Protein AF-A0A6M1ZHC5-F1 (afdb_monomer)

Foldseek 3Di:
DDPPPPDPQQDLVNLVVLLVVLVVVLVVLVVPQCVVDDLVRVVCVCVVDPPCQVVQLVQLVVVCVVVVDPDDPGSSVSSVVVCVVPVVVSSVVVNVVSVVSSVVSVVSSVVSVVSNVVVVD

pLDDT: mean 80.22, std 13.17, range [33.5, 94.0]

Solvent-accessible surface area (backbone atoms only — not comparable to full-atom values): 6939 Å² total; per-residue (Å²): 133,85,81,77,76,76,68,89,68,73,46,68,70,54,36,53,53,49,40,53,54,48,51,53,52,45,52,51,53,64,74,63,46,52,87,85,47,54,66,67,55,50,49,52,53,53,72,72,37,88,79,45,54,65,58,21,27,54,47,14,51,57,52,37,74,74,68,62,64,89,80,68,89,49,39,37,58,49,16,48,52,51,33,72,75,36,45,70,62,40,46,53,51,52,42,53,52,52,53,52,49,49,50,56,44,52,54,51,42,52,53,39,51,51,55,46,58,70,71,76,110

Sequence (121 aa):
MSATTKSPAVSLPEAQVRIAILQKRKELLESTNPMKLTDEKVKAFVESNLWWYPVYTSYGQEVNKTLKLENVEIFAVLGKTEANKDMPKFKAWLTGDIQKELGNLADRISADQYHIAQRVK

Secondary structure (DSSP, 8-state):
-----------HHHHHHHHHHHHHHHHHHHHT-GGGS-HHHHHHHHHH-GGGHHHHHHHHHHHHHHH--S--S-HHHHHHHHHHH-HHHHHHHHHHHHHHHHHHHHHHHHHHHHHHHHH--

Mean predicted aligned error: 9.05 Å

Radius of gyration: 19.59 Å; Cα contacts (8 Å, |Δi|>4): 78; chains: 1; bounding box: 49×45×48 Å

Nearest PDB structures (foldseek):
  3k29-assembly1_A  TM=3.505E-01  e=8.557E+00  Chlamydia trachomatis

Structure (mmCIF, N/CA/C/O backbone):
data_AF-A0A6M1ZHC5-F1
#
_entry.id   AF-A0A6M1ZHC5-F1
#
loop_
_atom_site.group_PDB
_atom_site.id
_atom_site.type_symbol
_atom_site.label_atom_id
_atom_site.label_alt_id
_atom_site.label_comp_id
_atom_site.label_asym_id
_atom_site.label_entity_id
_atom_site.label_seq_id
_atom_site.pdbx_PDB_ins_code
_atom_site.Cartn_x
_atom_site.Cartn_y
_atom_site.Cartn_z
_atom_site.occupancy
_atom_site.B_iso_or_equiv
_atom_site.auth_seq_id
_atom_site.auth_comp_id
_atom_site.auth_asym_id
_atom_site.auth_atom_id
_atom_site.pdbx_PDB_model_num
ATOM 1 N N . MET A 1 1 ? 32.855 -30.203 -18.447 1.00 33.50 1 MET A N 1
ATOM 2 C CA . MET A 1 1 ? 31.422 -29.847 -18.371 1.00 33.50 1 MET A CA 1
ATOM 3 C C . MET A 1 1 ? 31.330 -28.347 -18.156 1.00 33.50 1 MET A C 1
ATOM 5 O O . MET A 1 1 ? 31.739 -27.885 -17.102 1.00 33.50 1 MET A O 1
ATOM 9 N N . SER A 1 2 ? 30.916 -27.585 -19.172 1.00 34.97 2 SER A N 1
ATOM 10 C CA . SER A 1 2 ? 30.708 -26.140 -19.026 1.00 34.97 2 SER A CA 1
ATOM 11 C C . SER A 1 2 ? 29.359 -25.928 -18.350 1.00 34.97 2 SER A C 1
ATOM 13 O O . SER A 1 2 ? 28.328 -26.312 -18.901 1.00 34.97 2 SER A O 1
ATOM 15 N N . ALA A 1 3 ? 29.370 -25.392 -17.132 1.00 42.44 3 ALA A N 1
ATOM 16 C CA . ALA A 1 3 ? 28.157 -24.940 -16.478 1.00 42.44 3 ALA A CA 1
ATOM 17 C C . ALA A 1 3 ? 27.680 -23.699 -17.233 1.00 42.44 3 ALA A C 1
ATOM 19 O O . ALA A 1 3 ? 28.175 -22.597 -17.014 1.00 42.44 3 ALA A O 1
ATOM 20 N N . THR A 1 4 ? 26.738 -23.882 -18.158 1.00 39.22 4 THR A N 1
ATOM 21 C CA . THR A 1 4 ? 25.948 -22.776 -18.687 1.00 39.22 4 THR A CA 1
ATOM 22 C C . THR A 1 4 ? 25.136 -22.242 -17.514 1.00 39.22 4 THR A C 1
ATOM 24 O O . THR A 1 4 ? 24.072 -22.765 -17.181 1.00 39.22 4 THR A O 1
ATOM 27 N N . THR A 1 5 ? 25.677 -21.243 -16.822 1.00 41.00 5 THR A N 1
ATOM 28 C CA . THR A 1 5 ? 24.935 -20.428 -15.869 1.00 41.00 5 THR A C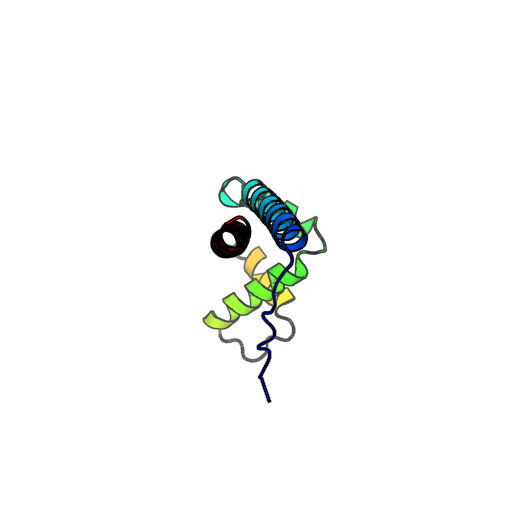A 1
ATOM 29 C C . THR A 1 5 ? 23.777 -19.822 -16.646 1.00 41.00 5 THR A C 1
ATOM 31 O O . THR A 1 5 ? 23.941 -18.885 -17.424 1.00 41.00 5 THR A O 1
ATOM 34 N N . LYS A 1 6 ? 22.595 -20.430 -16.502 1.00 41.69 6 LYS A N 1
ATOM 35 C CA . LYS A 1 6 ? 21.336 -19.893 -17.004 1.00 41.69 6 LYS A CA 1
ATOM 36 C C . LYS A 1 6 ? 21.157 -18.530 -16.351 1.00 41.69 6 LYS A C 1
ATOM 38 O O . LYS A 1 6 ? 20.725 -18.443 -15.206 1.00 41.69 6 LYS A O 1
ATOM 43 N N . SER A 1 7 ? 21.520 -17.471 -17.066 1.00 45.56 7 SER A N 1
ATOM 44 C CA . SER A 1 7 ? 21.028 -16.144 -16.735 1.00 45.56 7 SER A CA 1
ATOM 45 C C . SER A 1 7 ? 19.498 -16.245 -16.718 1.00 45.56 7 SER A C 1
ATOM 47 O O . SER A 1 7 ? 18.940 -16.786 -17.682 1.00 45.56 7 SER A O 1
ATOM 49 N N . PRO A 1 8 ? 18.788 -15.792 -15.667 1.00 47.22 8 PRO A N 1
ATOM 50 C CA . PRO A 1 8 ? 17.352 -15.567 -15.749 1.00 47.22 8 PRO A CA 1
ATOM 51 C C . PRO A 1 8 ? 17.158 -14.337 -16.640 1.00 47.22 8 PRO A C 1
ATOM 53 O O . PRO A 1 8 ? 16.883 -13.227 -16.196 1.00 47.22 8 PRO A O 1
ATOM 56 N N . ALA A 1 9 ? 17.436 -14.522 -17.921 1.00 58.28 9 ALA A N 1
ATOM 57 C CA . ALA A 1 9 ? 17.583 -13.472 -18.895 1.00 58.28 9 ALA A CA 1
ATOM 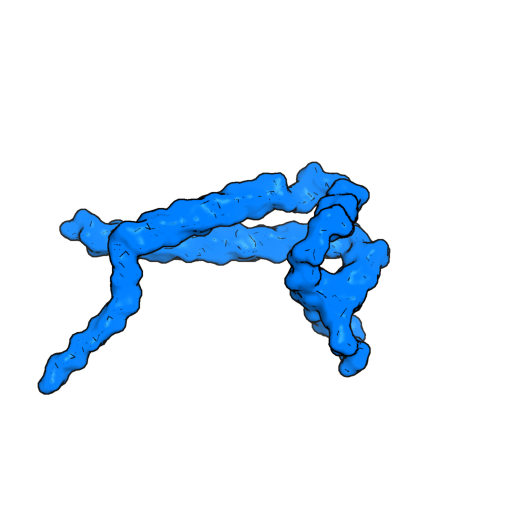58 C C . ALA A 1 9 ? 16.190 -13.087 -19.390 1.00 58.28 9 ALA A C 1
ATOM 60 O O . ALA A 1 9 ? 15.835 -13.434 -20.514 1.00 58.28 9 ALA A O 1
ATOM 61 N N . VAL A 1 10 ? 15.427 -12.351 -18.569 1.00 61.34 10 VAL A N 1
ATOM 62 C CA . VAL A 1 10 ? 14.221 -11.609 -18.993 1.00 61.34 10 VAL A CA 1
ATOM 63 C C . VAL A 1 10 ? 14.488 -11.040 -20.386 1.00 61.34 10 VAL A C 1
ATOM 65 O O . VAL A 1 10 ? 15.528 -10.417 -20.607 1.00 61.34 10 VAL A O 1
ATOM 68 N N . SER A 1 11 ? 13.653 -11.344 -21.376 1.00 76.69 11 SER A N 1
ATOM 69 C CA . SER A 1 11 ? 13.940 -10.901 -22.750 1.00 76.69 11 SER A CA 1
ATOM 70 C C . SER A 1 11 ? 13.840 -9.370 -22.869 1.00 76.69 11 SER A C 1
ATOM 72 O O . SER A 1 11 ? 13.191 -8.727 -22.048 1.00 76.69 11 SER A O 1
ATOM 74 N N . LEU A 1 12 ? 14.476 -8.759 -23.879 1.00 76.81 12 LEU A N 1
ATOM 75 C CA . LEU A 1 12 ? 14.343 -7.311 -24.136 1.00 76.81 12 LEU A CA 1
ATOM 76 C C . LEU A 1 12 ? 12.863 -6.870 -24.235 1.00 76.81 12 LEU A C 1
ATOM 78 O O . LEU A 1 12 ? 12.489 -5.936 -23.524 1.00 76.81 12 LEU A O 1
ATOM 82 N N . PRO A 1 13 ? 12.001 -7.559 -25.017 1.00 81.31 13 PRO A N 1
ATOM 83 C CA . PRO A 1 13 ? 10.569 -7.255 -25.059 1.00 81.31 13 PRO A CA 1
ATOM 84 C C . PRO A 1 13 ? 9.874 -7.435 -23.705 1.00 81.31 13 PRO A C 1
ATOM 86 O O . PRO A 1 13 ? 9.033 -6.629 -23.320 1.00 81.31 13 PRO A O 1
ATOM 89 N N . GLU A 1 14 ? 10.240 -8.469 -22.949 1.00 78.38 14 GLU A N 1
ATOM 90 C CA . GLU A 1 14 ? 9.654 -8.729 -21.634 1.00 78.38 14 GLU A CA 1
ATOM 91 C C . GLU A 1 14 ? 10.023 -7.642 -20.615 1.00 78.38 14 GLU A C 1
ATOM 93 O O . GLU A 1 14 ? 9.162 -7.206 -19.854 1.00 78.38 14 GLU A O 1
ATOM 98 N N . ALA A 1 15 ? 11.264 -7.149 -20.629 1.00 77.81 15 ALA A N 1
ATOM 99 C CA . ALA A 1 15 ? 11.693 -6.033 -19.787 1.00 77.81 15 ALA A CA 1
ATOM 100 C C . ALA A 1 15 ? 10.939 -4.736 -20.139 1.00 77.81 15 ALA A C 1
ATOM 102 O O . ALA A 1 15 ? 10.500 -4.015 -19.247 1.00 77.81 15 ALA A O 1
ATOM 103 N N . GLN A 1 16 ? 10.710 -4.464 -21.429 1.00 84.12 16 GLN A N 1
ATOM 104 C CA . GLN A 1 16 ? 9.926 -3.305 -21.877 1.00 84.12 16 GLN A CA 1
ATOM 105 C C . GLN A 1 16 ? 8.460 -3.386 -21.425 1.00 84.12 16 GLN A C 1
ATOM 107 O O . GLN A 1 16 ? 7.921 -2.413 -20.894 1.00 84.12 16 GLN A O 1
ATOM 112 N N . VAL A 1 17 ? 7.824 -4.554 -21.578 1.00 87.44 17 VAL A N 1
ATOM 113 C CA . VAL A 1 17 ? 6.448 -4.789 -21.109 1.00 87.44 17 VAL A CA 1
ATOM 114 C C . VAL A 1 17 ? 6.359 -4.641 -19.588 1.00 87.44 17 VAL A C 1
ATOM 116 O O . VAL A 1 17 ? 5.433 -4.002 -19.086 1.00 87.44 17 VAL A O 1
ATOM 119 N N . ARG A 1 18 ? 7.336 -5.174 -18.843 1.00 81.50 18 ARG A N 1
ATOM 120 C CA . ARG A 1 18 ? 7.408 -5.025 -17.382 1.00 81.50 18 ARG A CA 1
ATOM 121 C C . ARG A 1 18 ? 7.511 -3.559 -16.970 1.00 81.50 18 ARG A C 1
ATOM 123 O O . ARG A 1 18 ? 6.725 -3.137 -16.125 1.00 81.50 18 ARG A O 1
ATOM 130 N N . ILE A 1 19 ? 8.383 -2.767 -17.599 1.00 82.62 19 ILE A N 1
ATOM 131 C CA . ILE A 1 19 ? 8.486 -1.322 -17.334 1.00 82.62 19 ILE A CA 1
ATOM 132 C C . ILE A 1 19 ? 7.140 -0.629 -17.558 1.00 82.62 19 ILE A C 1
ATOM 134 O O . ILE A 1 19 ? 6.697 0.103 -16.676 1.00 82.62 19 ILE A O 1
ATOM 138 N N . ALA A 1 20 ? 6.460 -0.890 -18.679 1.00 85.62 20 ALA A N 1
ATOM 139 C CA . ALA A 1 20 ? 5.169 -0.266 -18.979 1.00 85.62 20 ALA A CA 1
ATOM 140 C C . ALA A 1 20 ? 4.094 -0.607 -17.928 1.00 85.62 20 ALA A C 1
ATOM 142 O O . ALA A 1 20 ? 3.365 0.272 -17.467 1.00 85.62 20 ALA A O 1
ATOM 143 N N . ILE A 1 21 ? 4.026 -1.869 -17.487 1.00 84.62 21 ILE A N 1
ATOM 144 C CA . ILE A 1 21 ? 3.103 -2.304 -16.425 1.00 84.62 21 ILE A CA 1
ATOM 145 C C . ILE A 1 21 ? 3.426 -1.605 -15.097 1.00 84.62 21 ILE A C 1
ATOM 147 O O . ILE A 1 21 ? 2.523 -1.120 -14.412 1.00 84.62 21 ILE A O 1
ATOM 151 N N . LEU A 1 22 ? 4.708 -1.538 -14.726 1.00 83.31 22 LEU A N 1
ATOM 152 C CA . LEU A 1 22 ? 5.148 -0.903 -13.482 1.00 83.31 22 LEU A CA 1
ATOM 153 C C . LEU A 1 22 ? 4.891 0.608 -13.497 1.00 83.31 22 LEU A C 1
ATOM 155 O O . LEU A 1 22 ? 4.417 1.149 -12.499 1.00 83.31 22 LEU A O 1
ATOM 159 N N . GLN A 1 23 ? 5.125 1.273 -14.630 1.00 83.31 23 GLN A N 1
ATOM 160 C CA . GLN A 1 23 ? 4.784 2.682 -14.835 1.00 83.31 23 GLN A CA 1
ATOM 161 C C . GLN A 1 23 ? 3.280 2.907 -14.700 1.00 83.31 23 GLN A C 1
ATOM 163 O O . GLN A 1 23 ? 2.867 3.804 -13.968 1.00 83.31 23 GLN A O 1
ATOM 168 N N . LYS A 1 24 ? 2.450 2.045 -15.302 1.00 84.62 24 LYS A N 1
ATOM 169 C CA . LYS A 1 24 ? 0.999 2.192 -15.181 1.00 84.62 24 LYS A CA 1
ATOM 170 C C . LYS A 1 24 ? 0.518 2.045 -13.741 1.00 84.62 24 LYS A C 1
ATOM 172 O O . LYS A 1 24 ? -0.344 2.792 -13.285 1.00 84.62 24 LYS A O 1
ATOM 177 N N . ARG A 1 25 ? 1.091 1.094 -13.002 1.00 80.88 25 ARG A N 1
ATOM 178 C CA . ARG A 1 25 ? 0.794 0.913 -11.579 1.00 80.88 25 ARG A CA 1
ATOM 179 C C . ARG A 1 25 ? 1.246 2.112 -10.744 1.00 80.88 25 ARG A C 1
ATOM 181 O O . ARG A 1 25 ? 0.508 2.523 -9.853 1.00 80.88 25 ARG A O 1
ATOM 188 N N . LYS A 1 26 ? 2.416 2.681 -11.048 1.00 82.88 26 LYS A N 1
ATOM 189 C CA . LYS A 1 26 ? 2.924 3.903 -10.415 1.00 82.88 26 LYS A CA 1
ATOM 190 C C . LYS A 1 26 ? 1.947 5.071 -10.608 1.00 82.88 26 LYS A C 1
ATOM 192 O O . LYS A 1 26 ? 1.533 5.662 -9.617 1.00 82.88 26 LYS A O 1
ATOM 197 N N . GLU A 1 27 ? 1.508 5.326 -11.842 1.00 83.19 27 GLU A N 1
ATOM 198 C CA . GLU A 1 27 ? 0.514 6.368 -12.155 1.00 83.19 27 GLU A CA 1
ATOM 199 C C . GLU A 1 27 ? -0.786 6.189 -11.360 1.00 83.19 27 GLU A C 1
ATOM 201 O O . GLU A 1 27 ? -1.313 7.145 -10.791 1.00 83.19 27 GLU A O 1
ATOM 206 N N . LEU A 1 28 ? -1.308 4.956 -11.309 1.00 81.19 28 LEU A N 1
ATOM 207 C CA . LEU A 1 28 ? -2.535 4.657 -10.573 1.00 81.19 28 LEU A CA 1
ATOM 208 C C . LEU A 1 28 ? -2.369 4.978 -9.085 1.00 81.19 28 LEU A C 1
ATOM 210 O O . LEU A 1 28 ? -3.194 5.704 -8.537 1.00 81.19 28 LEU A O 1
ATOM 214 N N . LEU A 1 29 ? -1.279 4.524 -8.461 1.00 80.44 29 LEU A N 1
ATOM 215 C CA . LEU A 1 29 ? -0.988 4.790 -7.050 1.00 80.44 29 LEU A CA 1
ATOM 216 C C . LEU A 1 29 ? -0.826 6.288 -6.749 1.00 80.44 29 LEU A C 1
ATOM 218 O O . LEU A 1 29 ? -1.359 6.774 -5.750 1.00 80.44 29 LEU A O 1
ATOM 222 N N . GLU A 1 30 ? -0.147 7.033 -7.625 1.00 80.25 30 GLU A N 1
ATOM 223 C CA . GLU A 1 30 ? -0.001 8.490 -7.515 1.00 80.25 30 GLU A CA 1
ATOM 224 C C . GLU A 1 30 ? -1.353 9.212 -7.635 1.00 80.25 30 GLU A C 1
ATOM 226 O O . GLU A 1 30 ? -1.616 10.165 -6.893 1.00 80.25 30 GLU A O 1
ATOM 231 N N . SER A 1 31 ? -2.235 8.739 -8.524 1.00 74.81 31 SER A N 1
ATOM 232 C CA . SER A 1 31 ? -3.581 9.295 -8.716 1.00 74.81 31 SER A CA 1
ATOM 233 C C . SER A 1 31 ? -4.532 9.007 -7.549 1.00 74.81 31 SER A C 1
ATOM 235 O O . SER A 1 31 ? -5.431 9.801 -7.275 1.00 74.81 31 SER A O 1
ATOM 237 N N . THR A 1 32 ? -4.303 7.912 -6.819 1.00 69.31 32 THR A N 1
ATOM 238 C CA . THR A 1 32 ? -5.106 7.491 -5.661 1.00 69.31 32 THR A CA 1
ATOM 239 C C . THR A 1 32 ? -4.513 7.927 -4.321 1.00 69.31 32 THR A C 1
ATOM 241 O O . THR A 1 32 ? -4.899 7.394 -3.283 1.00 69.31 32 THR A O 1
ATOM 244 N N . ASN A 1 33 ? -3.562 8.868 -4.313 1.00 71.31 33 ASN A N 1
ATOM 245 C CA . ASN A 1 33 ? -2.894 9.298 -3.087 1.00 71.31 33 ASN A CA 1
ATOM 246 C C . ASN A 1 33 ? -3.910 9.852 -2.051 1.00 71.31 33 ASN A C 1
ATOM 248 O O . ASN A 1 33 ? -4.515 10.906 -2.294 1.00 71.31 33 ASN A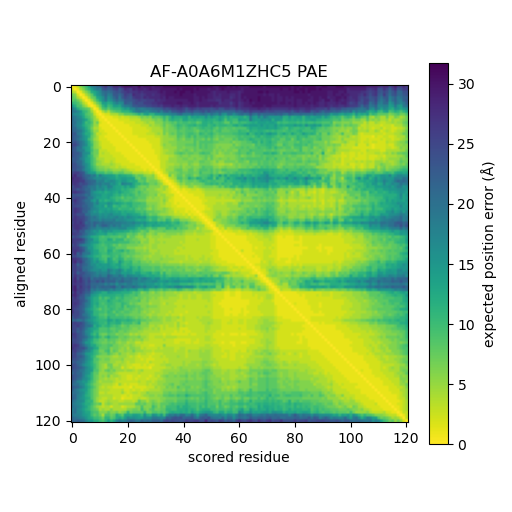 O 1
ATOM 252 N N . PRO A 1 34 ? -4.060 9.206 -0.875 1.00 70.62 34 PRO A N 1
ATOM 253 C CA . PRO A 1 34 ? -5.048 9.582 0.133 1.00 70.62 34 PRO A CA 1
ATOM 254 C C . PRO A 1 34 ? -4.820 10.974 0.719 1.00 70.62 34 PRO A C 1
ATOM 256 O O . PRO A 1 34 ? -5.773 11.589 1.189 1.00 70.62 34 PRO A O 1
ATOM 259 N N . MET A 1 35 ? -3.590 11.507 0.682 1.00 70.69 35 MET A N 1
ATOM 260 C CA . MET A 1 35 ? -3.282 12.832 1.242 1.00 70.69 35 MET A CA 1
ATOM 261 C C . MET A 1 35 ? -4.084 13.962 0.595 1.00 70.69 35 MET A C 1
ATOM 263 O O . MET A 1 35 ? -4.283 15.000 1.220 1.00 70.69 35 MET A O 1
ATOM 267 N N . LYS A 1 36 ? -4.551 13.773 -0.643 1.00 70.38 36 LYS A N 1
ATOM 268 C CA . LYS A 1 36 ? -5.361 14.763 -1.367 1.00 70.38 36 LYS A CA 1
ATOM 269 C C . LYS A 1 36 ? -6.868 14.614 -1.116 1.00 70.38 36 LYS A C 1
ATOM 271 O O . LYS A 1 36 ? -7.654 15.371 -1.682 1.00 70.38 36 LYS A O 1
ATOM 276 N N . LEU A 1 37 ? -7.286 13.643 -0.302 1.00 76.38 37 LEU A N 1
ATOM 277 C CA . LEU A 1 37 ? -8.686 13.306 -0.039 1.00 76.38 37 LEU A CA 1
ATOM 278 C C . LEU A 1 37 ? -9.045 13.583 1.426 1.00 76.38 37 LEU A C 1
ATOM 280 O O . LEU A 1 37 ? -8.199 13.463 2.309 1.00 76.38 37 LEU A O 1
ATOM 284 N N . THR A 1 38 ? -10.298 13.951 1.702 1.00 83.44 38 THR A N 1
ATOM 285 C CA . THR A 1 38 ? -10.795 14.036 3.087 1.00 83.44 38 THR A CA 1
ATOM 286 C C . THR A 1 38 ? -10.977 12.637 3.665 1.00 83.44 38 THR A C 1
ATOM 288 O O . THR A 1 38 ? -11.062 11.657 2.921 1.00 83.44 38 THR A O 1
ATOM 291 N N . ASP A 1 39 ? -11.055 12.534 4.984 1.00 83.88 39 ASP A N 1
ATOM 292 C CA . ASP A 1 39 ? -11.202 11.250 5.668 1.00 83.88 39 ASP A CA 1
ATOM 293 C C . ASP A 1 39 ? -12.529 10.571 5.298 1.00 83.88 39 ASP A C 1
ATOM 295 O O . ASP A 1 39 ? -12.559 9.362 5.085 1.00 83.88 39 ASP A O 1
ATOM 299 N N . GLU A 1 40 ? -13.600 11.342 5.080 1.00 84.81 40 GLU A N 1
ATOM 300 C CA . GLU A 1 40 ? -14.884 10.831 4.587 1.00 84.81 40 GLU A CA 1
ATOM 301 C C . GLU A 1 40 ? -14.773 10.288 3.162 1.00 84.81 40 GLU A C 1
ATOM 303 O O . GLU A 1 40 ? -15.370 9.261 2.850 1.00 84.81 40 GLU A O 1
ATOM 308 N N . LYS A 1 41 ? -13.997 10.945 2.288 1.00 80.69 41 LYS A N 1
ATOM 309 C CA . LYS A 1 41 ? -13.778 10.468 0.914 1.00 80.69 41 LYS A CA 1
ATOM 310 C C . LYS A 1 41 ? -12.946 9.195 0.888 1.00 80.69 41 LYS A C 1
ATOM 312 O O . LYS A 1 41 ? -13.266 8.290 0.122 1.00 80.69 41 LYS A O 1
ATOM 317 N N . VAL A 1 42 ? -11.907 9.113 1.721 1.00 81.50 42 VAL A N 1
ATOM 318 C CA . VAL A 1 42 ? -11.117 7.885 1.880 1.00 81.50 42 VAL A CA 1
ATOM 319 C C . VAL A 1 42 ? -12.017 6.776 2.411 1.00 81.50 42 VAL A C 1
ATOM 321 O O . VAL A 1 42 ? -12.084 5.713 1.805 1.00 81.50 42 VAL A O 1
ATOM 324 N N . LYS A 1 43 ? -12.794 7.040 3.464 1.00 81.31 43 LYS A N 1
ATOM 325 C CA . LYS A 1 43 ? -13.739 6.074 4.026 1.00 81.31 43 LYS A CA 1
ATOM 326 C C . LYS A 1 43 ? -14.750 5.577 2.990 1.00 81.31 43 LYS A C 1
ATOM 328 O O . LYS A 1 43 ? -14.868 4.372 2.801 1.00 81.31 43 LYS A O 1
ATOM 333 N N . ALA A 1 44 ? -15.412 6.481 2.267 1.00 80.75 44 ALA A N 1
ATOM 334 C CA . ALA A 1 44 ? -16.384 6.129 1.232 1.00 80.75 44 ALA A CA 1
ATOM 335 C C . ALA A 1 44 ? -15.749 5.321 0.088 1.00 80.75 44 ALA A C 1
ATOM 337 O O . ALA A 1 44 ? -16.339 4.362 -0.407 1.00 80.75 44 ALA A O 1
ATOM 338 N N . PHE A 1 45 ? -14.527 5.669 -0.322 1.00 78.69 45 PHE A N 1
ATOM 339 C CA . PHE A 1 45 ? -13.794 4.913 -1.335 1.00 78.69 45 PHE A CA 1
ATOM 340 C C . PHE A 1 45 ? -13.471 3.490 -0.870 1.00 78.69 45 PHE A C 1
ATOM 342 O O . PHE A 1 45 ? -13.664 2.533 -1.615 1.00 78.69 45 PHE A O 1
ATOM 349 N N . VAL A 1 46 ? -13.020 3.346 0.374 1.00 76.75 46 VAL A N 1
ATOM 350 C CA . VAL A 1 46 ? -12.668 2.048 0.949 1.00 76.75 46 VAL A CA 1
ATOM 351 C C . VAL A 1 46 ? -13.916 1.182 1.153 1.00 76.75 46 VAL A C 1
ATOM 353 O O . VAL A 1 46 ? -13.904 -0.003 0.834 1.00 76.75 46 VAL A O 1
ATOM 356 N N . GLU A 1 47 ? -15.013 1.759 1.645 1.00 75.81 47 GLU A N 1
ATOM 357 C CA . GLU A 1 47 ? -16.269 1.038 1.884 1.00 75.81 47 GLU A CA 1
ATOM 358 C C . GLU A 1 47 ? -16.997 0.657 0.586 1.00 75.81 47 GLU A C 1
ATOM 360 O O . GLU A 1 47 ? -17.617 -0.404 0.525 1.00 75.81 47 GLU A O 1
ATOM 365 N N . SER A 1 48 ? -16.903 1.480 -0.464 1.00 74.31 48 SER A N 1
ATOM 366 C CA . SER A 1 48 ? -17.529 1.198 -1.768 1.00 74.31 48 SER A CA 1
ATOM 367 C C . SER A 1 48 ? -16.824 0.100 -2.566 1.00 74.31 48 SER A C 1
ATOM 369 O O . SER A 1 48 ? -17.402 -0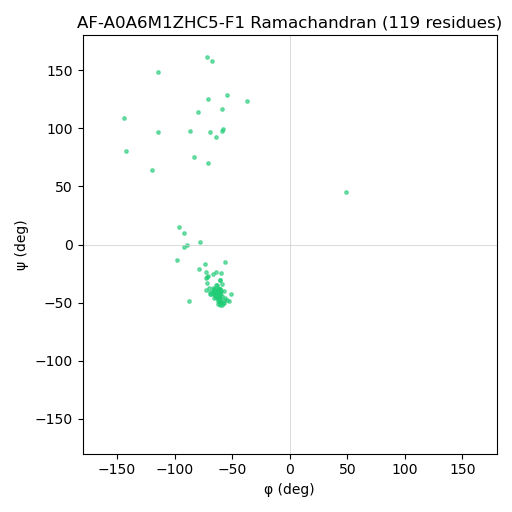.449 -3.505 1.00 74.31 48 SER A O 1
ATOM 371 N N . ASN A 1 49 ? -15.586 -0.242 -2.208 1.00 72.19 49 ASN A N 1
ATOM 372 C CA . ASN A 1 49 ? -14.750 -1.129 -2.995 1.00 72.19 49 ASN A CA 1
ATOM 373 C C . ASN A 1 49 ? -14.486 -2.436 -2.234 1.00 72.19 49 ASN A C 1
ATOM 375 O O . ASN A 1 49 ? -13.585 -2.544 -1.403 1.00 72.19 49 ASN A O 1
ATOM 379 N N . LEU A 1 50 ? -15.288 -3.460 -2.548 1.00 63.06 50 LEU A N 1
ATOM 380 C CA . LEU A 1 50 ? -15.318 -4.763 -1.858 1.00 63.06 50 LEU A CA 1
ATOM 381 C C . LEU A 1 50 ? -13.961 -5.495 -1.810 1.00 63.06 50 LEU A C 1
ATOM 383 O O . LEU A 1 50 ? -13.779 -6.424 -1.028 1.00 63.06 50 LEU A O 1
ATOM 387 N N . TRP A 1 51 ? -12.996 -5.068 -2.623 1.00 75.56 51 TRP A N 1
ATOM 388 C CA . TRP A 1 51 ? -11.691 -5.702 -2.801 1.00 75.56 51 TRP A CA 1
ATOM 389 C C . TRP A 1 51 ? -10.602 -5.153 -1.866 1.00 75.56 51 TRP A C 1
ATOM 391 O O . TRP A 1 51 ? -9.437 -5.509 -2.009 1.00 75.56 51 TRP A O 1
ATOM 401 N N . TRP A 1 52 ? -10.958 -4.330 -0.872 1.00 78.00 52 TRP A N 1
ATOM 402 C CA . TRP A 1 52 ? -10.020 -3.792 0.130 1.00 78.00 52 TRP A CA 1
ATOM 403 C C . TRP A 1 52 ? -9.629 -4.772 1.243 1.00 78.00 52 TRP A C 1
ATOM 405 O O . TRP A 1 52 ? -8.844 -4.433 2.129 1.00 78.00 52 TRP A O 1
ATOM 415 N N . TYR A 1 53 ? -10.122 -6.010 1.190 1.00 79.50 53 TYR A N 1
ATOM 416 C CA . TYR A 1 53 ? -9.785 -7.056 2.156 1.00 79.50 53 TYR A CA 1
ATOM 417 C C . TYR A 1 53 ? -8.267 -7.241 2.377 1.00 79.50 53 TYR A C 1
ATOM 419 O O . TYR A 1 53 ? -7.850 -7.320 3.538 1.00 79.50 53 TYR A O 1
ATOM 427 N N . PRO A 1 54 ? -7.402 -7.238 1.338 1.00 85.81 54 PRO A N 1
ATOM 428 C CA . PRO A 1 54 ? -5.956 -7.329 1.533 1.00 85.81 54 PRO A CA 1
ATOM 429 C C . PRO A 1 54 ? -5.379 -6.120 2.274 1.00 85.81 54 PRO A C 1
ATOM 431 O O . PRO A 1 54 ? -4.522 -6.288 3.134 1.00 85.81 54 PRO A O 1
ATOM 434 N N . VAL A 1 55 ? -5.884 -4.911 2.004 1.00 87.31 55 VAL A N 1
ATOM 435 C CA . VAL A 1 55 ? -5.414 -3.690 2.673 1.00 87.31 55 VAL A CA 1
ATOM 436 C C . VAL A 1 55 ? -5.765 -3.723 4.157 1.00 87.31 55 VAL A C 1
ATOM 438 O O . VAL A 1 55 ? -4.904 -3.486 5.001 1.00 87.31 55 VAL A O 1
ATOM 441 N N . TYR A 1 56 ? -7.001 -4.099 4.491 1.00 88.88 56 TYR A N 1
ATOM 442 C CA . TYR A 1 56 ? -7.403 -4.279 5.884 1.00 88.88 56 TYR A CA 1
ATOM 443 C C . TYR A 1 56 ? -6.639 -5.404 6.577 1.00 88.88 56 TYR A C 1
ATOM 445 O O . TYR A 1 56 ? -6.331 -5.287 7.758 1.00 88.88 56 TYR A O 1
ATOM 453 N N . THR A 1 57 ? -6.296 -6.474 5.859 1.00 90.81 57 THR A N 1
ATOM 454 C CA . THR A 1 57 ? -5.459 -7.550 6.404 1.00 90.81 57 THR A CA 1
ATOM 455 C C . THR A 1 57 ? -4.077 -7.017 6.780 1.00 90.81 57 THR A C 1
ATOM 457 O O . THR A 1 57 ? -3.655 -7.191 7.922 1.00 90.81 57 THR A O 1
ATOM 460 N N . SER A 1 58 ? -3.404 -6.313 5.865 1.00 91.25 58 SER A N 1
ATOM 461 C CA . SER A 1 58 ? -2.088 -5.711 6.118 1.00 91.25 58 SER A CA 1
ATOM 462 C C . SER A 1 58 ? -2.131 -4.680 7.246 1.00 91.25 58 SER A C 1
ATOM 464 O O . SER A 1 58 ? -1.269 -4.688 8.124 1.00 91.25 58 SER A O 1
ATOM 466 N N . TYR A 1 59 ? -3.158 -3.824 7.278 1.00 93.12 59 TYR A N 1
ATOM 467 C CA . TYR A 1 59 ? -3.305 -2.844 8.352 1.00 93.12 59 TYR A CA 1
ATOM 468 C C . TYR A 1 59 ? -3.574 -3.506 9.704 1.00 93.12 59 TYR A C 1
ATOM 470 O O . TYR A 1 59 ? -2.969 -3.137 10.705 1.00 93.12 59 TYR A O 1
ATOM 478 N N . GLY A 1 60 ? -4.434 -4.526 9.745 1.00 93.19 60 GLY A N 1
ATOM 479 C CA . GLY A 1 60 ? -4.705 -5.282 10.965 1.00 93.19 60 GLY A CA 1
ATOM 480 C C . GLY A 1 60 ? -3.458 -5.971 11.514 1.00 93.19 60 GLY A C 1
ATOM 481 O O . GLY A 1 60 ? -3.244 -5.973 12.724 1.00 93.19 60 GLY A O 1
ATOM 482 N N . GLN A 1 61 ? -2.596 -6.500 10.641 1.00 93.94 61 GLN A N 1
ATOM 483 C CA . GLN A 1 61 ? -1.289 -7.025 11.043 1.00 93.94 61 GLN A CA 1
ATOM 484 C C . GLN A 1 61 ? -0.397 -5.931 11.637 1.00 93.94 61 GLN A C 1
ATOM 486 O O . GLN A 1 61 ? 0.228 -6.157 12.672 1.00 93.94 61 GLN A O 1
ATOM 491 N N . GLU A 1 62 ? -0.351 -4.748 11.019 1.00 93.62 62 GLU A N 1
ATOM 492 C CA . GLU A 1 62 ? 0.424 -3.613 11.529 1.00 93.62 62 GLU A CA 1
ATOM 493 C C . GLU A 1 62 ? -0.063 -3.165 12.911 1.00 93.62 62 GLU A C 1
ATOM 495 O O . GLU A 1 62 ? 0.732 -3.018 13.840 1.00 93.62 62 GLU A O 1
ATOM 500 N N . VAL A 1 63 ? -1.378 -3.036 13.088 1.00 93.25 63 VAL A N 1
ATOM 501 C CA . VAL A 1 63 ? -1.966 -2.685 14.382 1.00 93.25 63 VAL A CA 1
ATOM 502 C C . VAL A 1 63 ? -1.660 -3.753 15.434 1.00 93.25 63 VAL A C 1
ATOM 504 O O . VAL A 1 63 ? -1.290 -3.415 16.562 1.00 93.25 63 VAL A O 1
ATOM 507 N N . ASN A 1 64 ? -1.722 -5.039 15.075 1.00 94.00 64 ASN A N 1
ATOM 508 C CA . ASN A 1 64 ? -1.444 -6.109 16.027 1.00 94.00 64 ASN A CA 1
ATOM 509 C C . ASN A 1 64 ? 0.016 -6.148 16.503 1.00 94.00 64 ASN A C 1
ATOM 511 O O . ASN A 1 64 ? 0.272 -6.589 17.619 1.00 94.00 64 ASN A O 1
ATOM 515 N N . LYS A 1 65 ? 0.981 -5.636 15.726 1.00 92.00 65 LYS A N 1
ATOM 516 C CA . LYS A 1 65 ? 2.366 -5.481 16.217 1.00 92.00 65 LYS A CA 1
ATOM 517 C C . LYS A 1 65 ? 2.443 -4.549 17.427 1.00 92.00 65 LYS A C 1
ATOM 519 O O . LYS A 1 65 ? 3.305 -4.726 18.285 1.00 92.00 65 LYS A O 1
ATOM 524 N N . THR A 1 66 ? 1.541 -3.569 17.490 1.00 87.94 66 THR A N 1
ATOM 525 C CA . THR A 1 66 ? 1.466 -2.603 18.592 1.00 87.94 66 THR A CA 1
ATOM 526 C C . THR A 1 66 ? 0.604 -3.131 19.734 1.00 87.94 66 THR A C 1
ATOM 528 O O . THR A 1 66 ? 1.032 -3.095 20.883 1.00 87.94 66 THR A O 1
ATOM 531 N N . LEU A 1 67 ? -0.595 -3.635 19.424 1.00 87.50 67 LEU A N 1
ATOM 532 C CA . LEU A 1 67 ? -1.560 -4.077 20.437 1.00 87.50 67 LEU A CA 1
ATOM 533 C C . LEU A 1 67 ? -1.246 -5.460 21.025 1.00 87.50 67 LEU A C 1
ATOM 535 O O . LEU A 1 67 ? -1.704 -5.754 22.124 1.00 87.50 67 LEU A O 1
ATOM 539 N N . LYS A 1 68 ? -0.464 -6.287 20.315 1.00 88.19 68 LYS A N 1
ATOM 540 C CA . LYS A 1 68 ? -0.043 -7.638 20.722 1.00 88.19 68 LYS A CA 1
ATOM 541 C C . LYS A 1 68 ? -1.211 -8.504 21.204 1.00 88.19 68 LYS A C 1
ATOM 543 O O . LYS A 1 68 ? -1.123 -9.160 22.236 1.00 88.19 68 LYS A O 1
ATOM 548 N N . LEU A 1 69 ? -2.314 -8.488 20.460 1.00 85.62 69 LEU A N 1
ATOM 549 C CA . LEU A 1 69 ? -3.475 -9.308 20.773 1.00 85.62 69 LEU A CA 1
ATOM 550 C C . LEU A 1 69 ? -3.129 -10.772 20.482 1.00 85.62 69 LEU A C 1
ATOM 552 O O . LEU A 1 69 ? -2.709 -11.113 19.374 1.00 85.62 69 LEU A O 1
ATOM 556 N N . GLU A 1 70 ? -3.314 -11.629 21.483 1.00 74.62 70 GLU A N 1
ATOM 557 C CA . GLU A 1 70 ? -2.994 -13.059 21.390 1.00 74.62 70 GLU A CA 1
ATOM 558 C C . GLU A 1 70 ? -3.991 -13.822 20.503 1.00 74.62 70 GLU A C 1
ATOM 560 O O . GLU A 1 70 ? -3.608 -14.770 19.824 1.00 74.62 70 GLU A O 1
ATOM 565 N N . ASN A 1 71 ? -5.245 -13.361 20.429 1.00 72.25 71 ASN A N 1
ATOM 566 C CA . ASN A 1 71 ? -6.339 -14.038 19.724 1.00 72.25 71 ASN A CA 1
ATOM 567 C C . ASN A 1 71 ? -6.919 -13.174 18.595 1.00 72.25 71 ASN A C 1
ATOM 569 O O . ASN A 1 71 ? -8.075 -12.754 18.642 1.00 72.25 71 ASN A O 1
ATOM 573 N N . VAL A 1 72 ? -6.118 -12.877 17.568 1.00 77.19 72 VAL A N 1
ATOM 574 C CA . VAL A 1 72 ? -6.647 -12.261 16.340 1.00 77.19 72 VAL A CA 1
ATOM 575 C C . VAL A 1 72 ? -7.141 -13.354 15.401 1.00 77.19 72 VAL A C 1
ATOM 577 O O . VAL A 1 72 ? -6.357 -13.938 14.660 1.00 77.19 72 VAL A O 1
ATOM 580 N N . GLU A 1 73 ? -8.449 -13.616 15.410 1.00 72.81 73 GLU A N 1
ATOM 581 C CA . GLU A 1 73 ? -9.055 -14.623 14.527 1.00 72.81 73 GLU A CA 1
ATOM 582 C C . GLU A 1 73 ? -8.960 -14.223 13.047 1.00 72.81 73 GLU A C 1
ATOM 584 O O . GLU A 1 73 ? -8.677 -15.056 12.188 1.00 72.81 73 GLU A O 1
ATOM 589 N N . ILE A 1 74 ? -9.174 -12.937 12.731 1.00 86.25 74 ILE A N 1
ATOM 590 C CA . ILE A 1 74 ? -9.138 -12.420 11.355 1.00 86.25 74 ILE A CA 1
ATOM 591 C C . ILE A 1 74 ? -8.539 -11.009 11.331 1.00 86.25 74 ILE A C 1
ATOM 593 O O . ILE A 1 74 ? -9.184 -10.029 11.712 1.00 86.25 74 ILE A O 1
ATOM 597 N N . PHE A 1 75 ? -7.319 -10.874 10.801 1.00 90.62 75 PHE A N 1
ATOM 598 C CA . PHE A 1 75 ? -6.634 -9.577 10.694 1.00 90.62 75 PHE A CA 1
ATOM 599 C C . PHE A 1 75 ? -7.410 -8.541 9.875 1.00 90.62 75 PHE A C 1
ATOM 601 O O . PHE A 1 75 ? -7.384 -7.364 10.216 1.00 90.62 75 PHE A O 1
ATOM 608 N N . ALA A 1 76 ? -8.143 -8.953 8.840 1.00 88.38 76 ALA A N 1
ATOM 609 C CA . ALA A 1 76 ? -8.971 -8.032 8.062 1.00 88.38 76 ALA A CA 1
ATOM 610 C C . ALA A 1 76 ? -10.071 -7.363 8.908 1.00 88.38 76 ALA A C 1
ATOM 612 O O . ALA A 1 76 ? -10.343 -6.175 8.740 1.00 88.38 76 ALA A O 1
ATOM 613 N N . VAL A 1 77 ? -10.683 -8.097 9.844 1.00 89.50 77 VAL A N 1
ATOM 614 C CA . VAL A 1 77 ? -11.713 -7.553 10.745 1.00 89.50 77 VAL A CA 1
ATOM 615 C C . VAL A 1 77 ? -11.090 -6.573 11.734 1.00 89.50 77 VAL A C 1
ATOM 617 O O . VAL A 1 77 ? -11.636 -5.486 11.939 1.00 89.50 77 VAL A O 1
ATOM 620 N N . LEU A 1 78 ? -9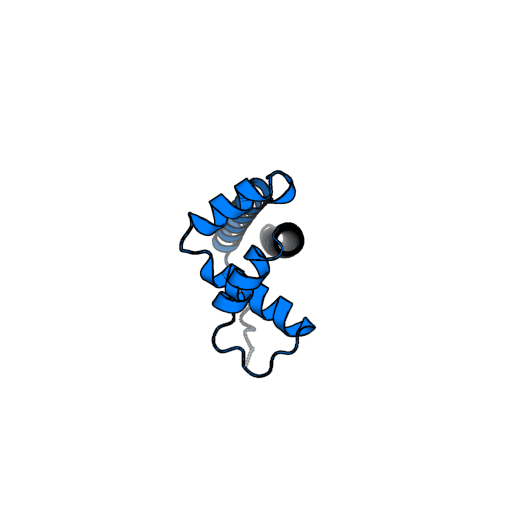.923 -6.919 12.289 1.00 91.25 78 LEU A N 1
ATOM 621 C CA . LEU A 1 78 ? -9.156 -6.023 13.152 1.00 91.25 78 LEU A CA 1
ATOM 622 C C . LEU A 1 78 ? -8.793 -4.732 12.408 1.00 91.25 78 LEU A C 1
ATOM 624 O O . LEU A 1 78 ? -9.114 -3.645 12.877 1.00 91.25 78 LEU A O 1
ATOM 628 N N . GLY A 1 79 ? -8.198 -4.840 11.219 1.00 91.94 79 GLY A N 1
ATOM 629 C CA . GLY A 1 79 ? -7.797 -3.680 10.428 1.00 91.94 79 GLY A CA 1
ATOM 630 C C . GLY A 1 79 ? -8.977 -2.793 10.043 1.00 91.94 79 GLY A C 1
ATOM 631 O O . GLY A 1 79 ? -8.890 -1.577 10.182 1.00 91.94 79 GLY A O 1
ATOM 632 N N . LYS A 1 80 ? -10.111 -3.374 9.635 1.00 90.31 80 LYS A N 1
ATOM 633 C CA . LYS A 1 80 ? -11.327 -2.598 9.348 1.00 90.31 80 LYS A CA 1
ATOM 634 C C . LYS A 1 80 ? -11.850 -1.874 10.589 1.00 90.31 80 LYS A C 1
ATOM 636 O O . LYS A 1 80 ? -12.205 -0.700 10.513 1.00 90.31 80 LYS A O 1
ATOM 641 N N . THR A 1 81 ? -11.891 -2.563 11.726 1.00 91.25 81 THR A N 1
ATOM 642 C CA . THR A 1 81 ? -12.346 -1.992 13.001 1.00 91.25 81 THR A CA 1
ATOM 643 C C . THR A 1 81 ? -11.470 -0.818 13.422 1.00 91.25 81 THR A C 1
ATOM 645 O O . THR A 1 81 ? -11.983 0.250 13.738 1.00 91.25 81 THR A O 1
ATOM 648 N N . GLU A 1 82 ? -10.153 -0.989 13.381 1.00 92.62 82 GLU A N 1
ATOM 649 C CA . GLU A 1 82 ? -9.192 0.036 13.791 1.00 92.62 82 GLU A CA 1
ATOM 650 C C . GLU A 1 82 ? -9.163 1.216 12.818 1.00 92.62 82 GLU A C 1
ATOM 652 O O . GLU A 1 82 ? -9.132 2.365 13.252 1.00 92.62 82 GLU A O 1
ATOM 657 N N . ALA A 1 83 ? -9.302 0.961 11.513 1.00 91.06 83 ALA A N 1
ATOM 658 C CA . ALA A 1 83 ? -9.436 2.023 10.521 1.00 91.06 83 ALA A CA 1
ATOM 659 C C . ALA A 1 83 ? -10.701 2.866 10.741 1.00 91.06 83 ALA A C 1
ATOM 661 O O . ALA A 1 83 ? -10.671 4.083 10.585 1.00 91.06 83 ALA A O 1
ATOM 662 N N . ASN A 1 84 ? -11.809 2.238 11.144 1.00 89.62 84 ASN A N 1
ATOM 663 C CA . ASN A 1 84 ? -13.053 2.943 11.451 1.00 89.62 84 ASN A CA 1
ATOM 664 C C . ASN A 1 84 ? -12.997 3.742 12.759 1.00 89.62 84 ASN A C 1
ATOM 666 O O . ASN A 1 84 ? -13.723 4.728 12.881 1.00 89.62 84 ASN A O 1
ATOM 670 N N . LYS A 1 85 ? -12.170 3.320 13.723 1.00 92.50 85 LYS A N 1
ATOM 671 C CA . LYS A 1 85 ? -11.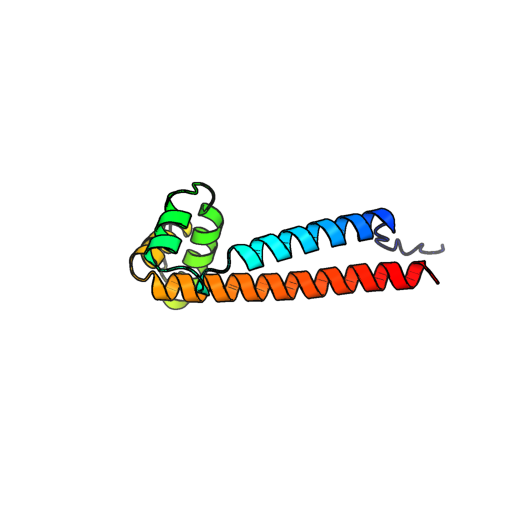945 4.053 14.977 1.00 92.50 85 LYS A CA 1
ATOM 672 C C . LYS A 1 85 ? -11.109 5.310 14.756 1.00 92.50 85 LYS A C 1
ATOM 674 O O . LYS A 1 85 ? -11.386 6.329 15.377 1.00 92.50 85 LYS A O 1
ATOM 679 N N . ASP A 1 86 ? -10.102 5.227 13.889 1.00 91.06 86 ASP A N 1
ATOM 680 C CA . ASP A 1 86 ? -9.141 6.303 13.655 1.00 91.06 86 ASP A CA 1
ATOM 681 C C . ASP A 1 86 ? -8.760 6.384 12.167 1.00 91.06 86 ASP A C 1
ATOM 683 O O . ASP A 1 86 ? -7.724 5.885 11.712 1.00 91.06 86 ASP A O 1
ATOM 687 N N . MET A 1 87 ? -9.642 7.021 11.391 1.00 89.56 87 MET A N 1
ATOM 688 C CA . MET A 1 87 ? -9.432 7.259 9.962 1.00 89.56 87 MET A CA 1
ATOM 689 C C . MET A 1 87 ? -8.189 8.122 9.673 1.00 89.56 87 MET A C 1
ATOM 691 O O . MET A 1 87 ? -7.453 7.761 8.749 1.00 89.56 87 MET A O 1
ATOM 695 N N . PRO A 1 88 ? -7.875 9.186 10.449 1.00 90.38 88 PRO A N 1
ATOM 696 C CA . PRO A 1 88 ? -6.619 9.918 10.288 1.00 90.38 88 PRO A CA 1
ATOM 697 C C . PRO A 1 88 ? -5.383 9.01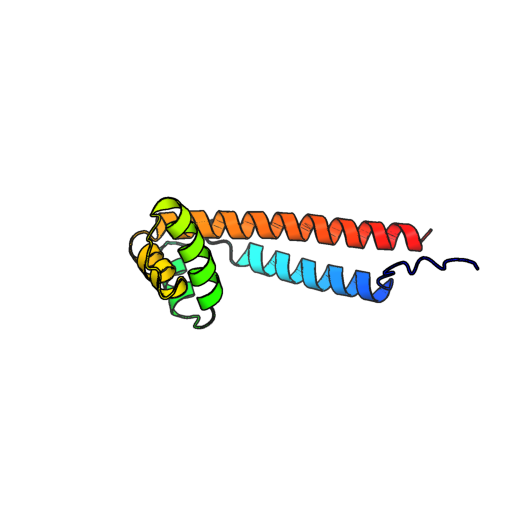3 10.372 1.00 90.38 88 PRO A C 1
ATOM 699 O O . PRO A 1 88 ? -4.510 9.067 9.498 1.00 90.38 88 PRO A O 1
ATOM 702 N N . LYS A 1 89 ? -5.314 8.134 11.380 1.00 91.12 89 LYS A N 1
ATOM 703 C CA . LYS A 1 89 ? -4.198 7.192 11.551 1.00 91.12 89 LYS A CA 1
ATOM 704 C C . LYS A 1 89 ? -4.133 6.168 10.424 1.00 91.12 89 LYS A C 1
ATOM 706 O O . LYS A 1 89 ? -3.046 5.887 9.915 1.00 91.12 89 LYS A O 1
ATOM 711 N N . PHE A 1 90 ? -5.272 5.618 10.012 1.00 91.50 90 PHE A N 1
ATOM 712 C CA . PHE A 1 90 ? -5.329 4.690 8.883 1.00 91.50 90 PHE A CA 1
ATOM 713 C C . PHE A 1 90 ? -4.857 5.340 7.581 1.00 91.50 90 PHE A C 1
ATOM 715 O O . PHE A 1 90 ? -4.048 4.767 6.855 1.00 91.50 90 PHE A O 1
ATOM 722 N N . LYS A 1 91 ? -5.295 6.569 7.308 1.00 89.44 91 LYS A N 1
ATOM 723 C CA . LYS A 1 91 ? -4.883 7.350 6.139 1.00 89.44 91 LYS A CA 1
ATOM 724 C C . LYS A 1 91 ? -3.387 7.658 6.145 1.00 89.44 91 LYS A C 1
ATOM 726 O O . LYS A 1 91 ? -2.751 7.574 5.092 1.00 89.44 91 LYS A O 1
ATOM 731 N N . ALA A 1 92 ? -2.814 7.982 7.305 1.00 90.38 92 ALA A N 1
ATOM 732 C CA . ALA A 1 92 ? -1.374 8.181 7.449 1.00 90.38 92 ALA A CA 1
ATOM 733 C C . ALA A 1 92 ? -0.593 6.892 7.138 1.00 90.38 92 ALA A C 1
ATOM 735 O O . ALA A 1 92 ? 0.354 6.924 6.352 1.00 90.38 92 ALA A O 1
ATOM 736 N N . TRP A 1 93 ? -1.033 5.750 7.679 1.00 93.00 93 TRP A N 1
ATOM 737 C CA . TRP A 1 93 ? -0.448 4.443 7.366 1.00 93.00 93 TRP A CA 1
ATOM 738 C C . TRP A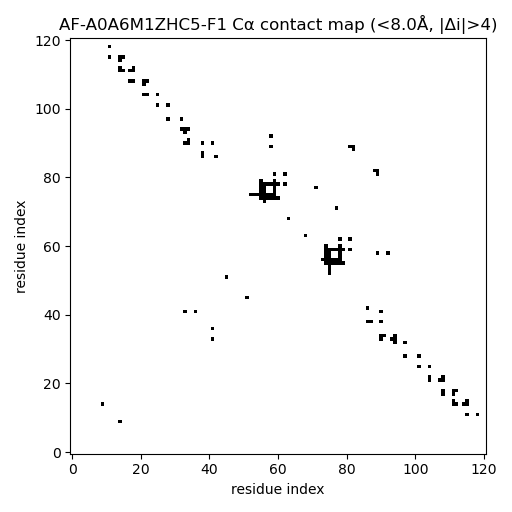 1 93 ? -0.548 4.108 5.872 1.00 93.00 93 TRP A C 1
ATOM 740 O O . TRP A 1 93 ? 0.462 3.793 5.247 1.00 93.00 93 TRP A O 1
ATOM 750 N N . LEU A 1 94 ? -1.738 4.245 5.283 1.00 89.38 94 LEU A N 1
ATOM 751 C CA . LEU A 1 94 ? -1.995 3.949 3.873 1.00 89.38 94 LEU A CA 1
ATOM 752 C C . LEU A 1 94 ? -1.144 4.829 2.948 1.00 89.38 94 LEU A C 1
ATOM 754 O O . LEU A 1 94 ? -0.637 4.366 1.930 1.00 89.38 94 LEU A O 1
ATOM 758 N N . THR A 1 95 ? -0.951 6.096 3.317 1.00 87.81 95 THR A N 1
ATOM 759 C CA . THR A 1 95 ? -0.057 7.012 2.597 1.00 87.81 95 THR A CA 1
ATOM 760 C C . THR A 1 95 ? 1.385 6.509 2.623 1.00 87.81 95 THR A C 1
ATOM 762 O O . THR A 1 95 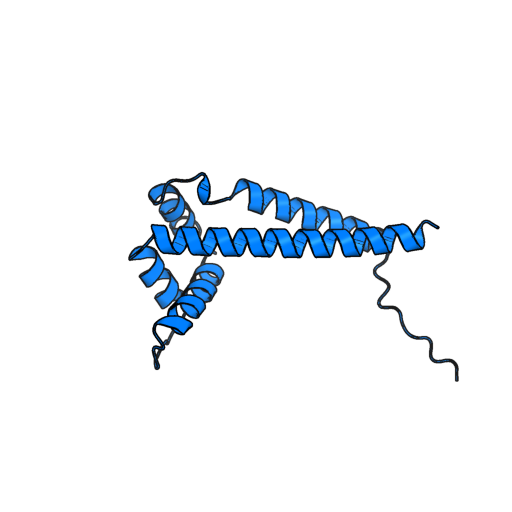? 2.035 6.478 1.579 1.00 87.81 95 THR A O 1
ATOM 765 N N . GLY A 1 96 ? 1.881 6.095 3.793 1.00 89.75 96 GLY A N 1
ATOM 766 C CA . GLY A 1 96 ? 3.226 5.537 3.932 1.00 89.75 96 GLY A CA 1
ATOM 767 C C . GLY A 1 96 ? 3.413 4.241 3.139 1.00 89.75 96 GLY A C 1
ATOM 768 O O . GLY A 1 96 ? 4.437 4.069 2.479 1.00 89.75 96 GLY A O 1
ATOM 769 N N . ASP A 1 97 ? 2.411 3.360 3.140 1.00 88.50 97 ASP A N 1
ATOM 770 C CA . ASP A 1 97 ? 2.424 2.114 2.364 1.00 88.50 97 ASP A CA 1
ATOM 771 C C . ASP A 1 97 ? 2.485 2.386 0.851 1.00 88.50 97 ASP A C 1
ATOM 773 O O . ASP A 1 97 ? 3.336 1.836 0.148 1.00 88.50 97 ASP A O 1
ATOM 777 N N . ILE A 1 98 ? 1.678 3.335 0.359 1.00 86.44 98 ILE A N 1
ATOM 778 C CA . ILE A 1 98 ? 1.716 3.777 -1.042 1.00 86.44 98 ILE A CA 1
ATOM 779 C C . ILE A 1 98 ? 3.082 4.381 -1.392 1.00 86.44 98 ILE A C 1
ATOM 781 O O . ILE A 1 98 ? 3.639 4.051 -2.437 1.00 86.44 98 ILE A O 1
ATOM 785 N N . GLN A 1 99 ? 3.657 5.234 -0.538 1.00 88.25 99 GLN A N 1
ATOM 786 C CA . GLN A 1 99 ? 4.983 5.823 -0.773 1.00 88.25 99 GLN A CA 1
ATOM 787 C C . GLN A 1 99 ? 6.085 4.763 -0.841 1.00 88.25 99 GLN A C 1
ATOM 789 O O . GLN A 1 99 ? 6.946 4.822 -1.721 1.00 88.25 99 GLN A O 1
ATOM 794 N N . LYS A 1 100 ? 6.041 3.771 0.052 1.00 88.94 100 LYS A N 1
ATOM 795 C CA . LYS A 1 100 ? 6.970 2.641 0.036 1.00 88.94 100 LYS A CA 1
ATOM 796 C C . LYS A 1 100 ? 6.845 1.842 -1.259 1.00 88.94 100 LYS A C 1
ATOM 798 O O . LYS A 1 100 ? 7.859 1.520 -1.875 1.00 88.94 100 LYS A O 1
ATOM 803 N N . GLU A 1 101 ? 5.622 1.555 -1.699 1.00 86.69 101 GLU A N 1
ATOM 804 C CA . GLU A 1 101 ? 5.404 0.833 -2.952 1.00 86.69 101 GLU A CA 1
ATOM 805 C C . GLU A 1 101 ? 5.868 1.644 -4.167 1.00 86.69 101 GLU A C 1
ATOM 807 O O . GLU A 1 101 ? 6.488 1.085 -5.067 1.00 86.69 101 GLU A O 1
ATOM 812 N N . LEU A 1 102 ? 5.657 2.963 -4.183 1.00 84.50 102 LEU A N 1
ATOM 813 C CA . LEU A 1 102 ? 6.196 3.836 -5.229 1.00 84.50 102 LEU A CA 1
ATOM 814 C C . LEU A 1 102 ? 7.732 3.777 -5.292 1.00 84.50 102 LEU A C 1
ATOM 816 O O . LEU A 1 102 ? 8.284 3.721 -6.392 1.00 84.50 102 LEU A O 1
ATOM 820 N N . GLY A 1 103 ? 8.410 3.730 -4.139 1.00 86.50 103 GLY A N 1
ATOM 821 C CA . GLY A 1 103 ? 9.857 3.504 -4.056 1.00 86.50 103 GLY A CA 1
ATOM 822 C C . GLY A 1 103 ? 10.270 2.153 -4.648 1.00 86.50 103 GLY A C 1
ATOM 823 O O . GLY A 1 103 ? 11.078 2.107 -5.573 1.00 86.50 103 GLY A O 1
ATOM 824 N N . ASN A 1 104 ? 9.625 1.064 -4.215 1.00 88.31 104 ASN A N 1
ATOM 825 C CA . ASN A 1 104 ? 9.882 -0.282 -4.745 1.00 88.31 104 ASN A CA 1
ATOM 826 C C . ASN A 1 104 ? 9.668 -0.364 -6.266 1.00 88.31 104 ASN A C 1
ATOM 828 O O . ASN A 1 104 ? 10.409 -1.044 -6.978 1.00 88.31 104 ASN A O 1
ATOM 832 N N . LEU A 1 105 ? 8.626 0.297 -6.783 1.00 85.75 105 LEU A N 1
ATOM 833 C CA . LEU A 1 105 ? 8.349 0.354 -8.216 1.00 85.75 105 LEU A CA 1
ATOM 834 C C . LEU A 1 105 ? 9.448 1.116 -8.963 1.00 85.75 105 LEU A C 1
ATOM 836 O O . LEU A 1 105 ? 9.856 0.666 -10.033 1.00 85.75 105 LEU A O 1
ATOM 840 N N . ALA A 1 106 ? 9.951 2.224 -8.412 1.00 83.88 106 ALA A N 1
ATOM 841 C CA . ALA A 1 106 ? 11.050 2.984 -9.007 1.00 83.88 106 ALA A CA 1
ATOM 842 C C . ALA A 1 106 ? 12.345 2.158 -9.091 1.00 83.88 106 ALA A C 1
ATOM 844 O O . ALA A 1 106 ? 12.989 2.145 -10.144 1.00 83.88 106 ALA A O 1
ATOM 845 N N . ASP A 1 107 ? 12.678 1.407 -8.040 1.00 88.62 107 ASP A N 1
ATOM 846 C CA . ASP A 1 107 ? 13.849 0.524 -8.023 1.00 88.62 107 ASP A CA 1
ATOM 847 C C . ASP A 1 107 ? 13.728 -0.590 -9.070 1.00 88.62 107 ASP A C 1
ATOM 849 O O . ASP A 1 107 ? 14.661 -0.850 -9.834 1.00 88.62 107 ASP A O 1
ATOM 853 N N . ARG A 1 108 ? 12.546 -1.212 -9.173 1.00 83.62 108 ARG A N 1
ATOM 854 C CA . ARG A 1 108 ? 12.272 -2.265 -10.166 1.00 83.62 108 ARG A CA 1
ATOM 855 C C . ARG A 1 108 ? 12.330 -1.745 -11.600 1.00 83.62 108 ARG A C 1
ATOM 857 O O . ARG A 1 108 ? 12.930 -2.397 -12.449 1.00 83.62 108 ARG A O 1
ATOM 864 N N . ILE A 1 109 ? 11.754 -0.569 -11.864 1.00 83.88 109 ILE A N 1
ATOM 865 C CA . ILE A 1 109 ? 11.844 0.088 -13.177 1.00 83.88 109 ILE A CA 1
ATOM 866 C C . ILE A 1 109 ? 13.310 0.372 -13.520 1.00 83.88 109 ILE A C 1
ATOM 868 O O . ILE A 1 109 ? 13.740 0.072 -14.631 1.00 83.88 109 ILE A O 1
ATOM 872 N N . SER A 1 110 ? 14.086 0.898 -12.569 1.00 86.50 110 SER A N 1
ATOM 873 C CA . SER A 1 110 ? 15.507 1.212 -12.773 1.00 86.50 110 SER A CA 1
ATOM 874 C C . SER A 1 110 ? 16.333 -0.043 -13.073 1.00 86.50 110 SER A C 1
ATOM 876 O O . SER A 1 110 ? 17.190 -0.024 -13.958 1.00 86.50 110 SER A O 1
ATOM 878 N N . ALA A 1 111 ? 16.046 -1.157 -12.394 1.00 85.31 111 ALA A N 1
ATOM 879 C CA . ALA A 1 111 ? 16.690 -2.443 -12.650 1.00 85.31 111 ALA A CA 1
ATOM 880 C C . ALA A 1 111 ? 16.376 -2.984 -14.058 1.00 85.31 111 ALA A C 1
ATOM 882 O O . ALA A 1 111 ? 17.291 -3.396 -14.777 1.00 85.31 111 ALA A O 1
ATOM 883 N N . ASP A 1 112 ? 15.110 -2.930 -14.486 1.00 81.88 112 ASP A N 1
ATOM 884 C CA . ASP A 1 112 ? 14.708 -3.358 -15.832 1.00 81.88 112 ASP A CA 1
ATOM 885 C C . ASP A 1 112 ? 15.305 -2.436 -16.919 1.00 81.88 112 ASP A C 1
ATOM 887 O O . ASP A 1 112 ? 15.767 -2.914 -17.959 1.00 81.88 112 ASP A O 1
ATOM 891 N N . GLN A 1 113 ? 15.384 -1.122 -16.672 1.00 85.00 113 GLN A N 1
ATOM 892 C CA . GLN A 1 113 ? 16.039 -0.157 -17.568 1.00 85.00 113 GLN A CA 1
ATOM 893 C C . GLN A 1 113 ? 17.543 -0.424 -17.705 1.00 85.00 113 GLN A C 1
ATOM 895 O O . GLN A 1 113 ? 18.067 -0.430 -18.822 1.00 85.00 113 GLN A O 1
ATOM 900 N N . TYR A 1 114 ? 18.235 -0.689 -16.593 1.00 85.00 114 TYR A N 1
ATOM 901 C CA . TYR A 1 114 ? 19.645 -1.077 -16.604 1.00 85.00 114 TYR A CA 1
ATOM 902 C C . TYR A 1 114 ? 19.860 -2.352 -17.425 1.00 85.00 114 TYR A C 1
ATOM 904 O O . TYR A 1 114 ? 20.763 -2.412 -18.260 1.00 85.00 114 TYR A O 1
ATOM 912 N N . HIS A 1 115 ? 18.999 -3.355 -17.242 1.00 81.25 115 HIS A N 1
ATOM 913 C CA . HIS A 1 115 ? 19.062 -4.600 -17.999 1.00 81.25 115 HIS A CA 1
ATOM 914 C C . HIS A 1 115 ? 18.895 -4.379 -19.516 1.00 81.25 115 HIS A C 1
ATOM 916 O O . HIS A 1 115 ? 19.634 -4.972 -20.305 1.00 81.25 115 HIS A O 1
ATOM 922 N N . ILE A 1 116 ? 17.980 -3.498 -19.941 1.00 78.50 116 ILE A N 1
ATOM 923 C CA . ILE A 1 116 ? 17.844 -3.104 -21.354 1.00 78.50 116 ILE A CA 1
ATOM 924 C C . ILE A 1 116 ? 19.134 -2.438 -21.851 1.00 78.50 116 ILE A C 1
ATOM 926 O O . ILE A 1 116 ? 19.674 -2.847 -22.878 1.00 78.50 116 ILE A O 1
ATOM 930 N N . ALA A 1 117 ? 19.664 -1.460 -21.112 1.00 79.12 117 ALA A N 1
ATOM 931 C CA . ALA A 1 117 ? 20.861 -0.715 -21.504 1.00 79.12 117 ALA A CA 1
ATOM 932 C C . ALA A 1 117 ? 22.108 -1.604 -21.674 1.00 79.12 117 ALA A C 1
ATOM 934 O O . ALA A 1 117 ? 22.958 -1.307 -22.510 1.00 79.12 117 ALA A O 1
ATOM 935 N N . GLN A 1 118 ? 22.221 -2.705 -20.923 1.00 80.06 118 GLN A N 1
ATOM 936 C CA . GLN A 1 118 ? 23.317 -3.672 -21.081 1.00 80.06 118 GLN A CA 1
ATOM 937 C C . GLN A 1 118 ? 23.206 -4.532 -22.349 1.00 80.06 118 GLN A C 1
ATOM 939 O O . GLN A 1 118 ? 24.218 -5.047 -22.808 1.00 80.06 118 GLN A O 1
ATOM 944 N N . ARG A 1 119 ? 22.005 -4.704 -22.917 1.00 67.31 119 ARG A N 1
ATOM 945 C CA . ARG A 1 119 ? 21.775 -5.541 -24.111 1.00 67.31 119 ARG A CA 1
ATOM 946 C C . ARG A 1 119 ? 21.714 -4.773 -25.429 1.00 67.31 119 ARG A C 1
ATOM 948 O O . ARG A 1 119 ? 21.701 -5.400 -26.481 1.00 67.31 119 ARG A O 1
ATOM 955 N N . VAL A 1 120 ? 21.601 -3.448 -25.368 1.00 60.97 120 VAL A N 1
ATOM 956 C CA . VAL A 1 120 ? 21.586 -2.556 -26.542 1.00 60.97 120 VAL A CA 1
ATOM 957 C C . VAL A 1 120 ? 23.008 -2.059 -26.891 1.00 60.97 120 VAL A C 1
ATOM 959 O O . VAL A 1 120 ? 23.178 -1.348 -27.876 1.00 60.97 120 VAL A O 1
ATOM 962 N N . LYS A 1 121 ? 24.027 -2.443 -26.106 1.00 54.38 121 LYS A N 1
ATOM 963 C CA . LYS A 1 121 ? 25.456 -2.261 -26.425 1.00 54.38 121 LYS A CA 1
ATOM 964 C C . LYS A 1 121 ? 25.957 -3.355 -27.357 1.00 54.38 121 LYS A C 1
ATOM 966 O O . LYS A 1 121 ? 26.806 -3.020 -28.207 1.00 54.38 121 LYS A O 1
#